Protein AF-A0A328RWF1-F1 (afdb_monomer_lite)

Radius of gyration: 19.93 Å; chains: 1; bounding box: 53×28×48 Å

Structure (mmCIF, N/CA/C/O backbone):
data_AF-A0A328RWF1-F1
#
_entry.id   AF-A0A328RWF1-F1
#
loop_
_atom_site.group_PDB
_atom_site.id
_atom_site.type_symbol
_atom_site.label_atom_id
_atom_site.label_alt_id
_atom_site.label_comp_id
_atom_site.label_asym_id
_atom_site.label_entity_id
_atom_site.label_seq_id
_atom_site.pdbx_PDB_ins_code
_atom_site.Cartn_x
_atom_site.Cartn_y
_atom_site.Cartn_z
_atom_site.occupancy
_atom_site.B_iso_or_equiv
_atom_site.auth_seq_id
_atom_site.auth_comp_id
_atom_site.auth_asym_id
_atom_site.auth_atom_id
_atom_site.pdbx_PDB_model_num
ATOM 1 N N . MET A 1 1 ? -26.793 0.517 19.020 1.00 40.00 1 MET A N 1
ATOM 2 C CA . MET A 1 1 ? -25.561 -0.304 18.997 1.00 40.00 1 MET A CA 1
ATOM 3 C C . MET A 1 1 ? -25.978 -1.760 18.883 1.00 40.00 1 MET A C 1
ATOM 5 O O . MET A 1 1 ? -26.665 -2.238 19.775 1.00 40.00 1 MET A O 1
ATOM 9 N N . SER A 1 2 ? -25.694 -2.443 17.771 1.00 38.16 2 SER A N 1
ATOM 10 C CA . SER A 1 2 ? -26.074 -3.855 17.634 1.00 38.16 2 SER A CA 1
ATOM 11 C C . SER A 1 2 ? -25.310 -4.690 18.665 1.00 38.16 2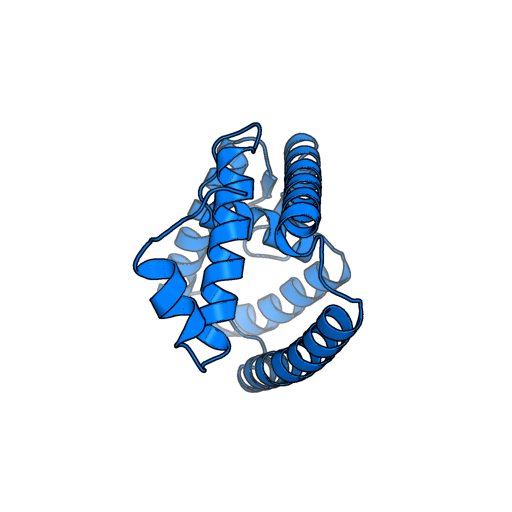 SER A C 1
ATOM 13 O O . SER A 1 2 ? -24.079 -4.719 18.635 1.00 38.16 2 SER A O 1
ATOM 15 N N . ASN A 1 3 ? -26.034 -5.365 19.559 1.00 41.91 3 ASN A N 1
ATOM 16 C CA . ASN A 1 3 ? -25.497 -6.368 20.479 1.00 41.91 3 ASN A CA 1
ATOM 17 C C . ASN A 1 3 ? -24.983 -7.568 19.668 1.00 41.91 3 ASN A C 1
ATOM 19 O O . ASN A 1 3 ? -25.677 -8.568 19.493 1.00 41.91 3 ASN A O 1
ATOM 23 N N . TYR A 1 4 ? -23.762 -7.464 19.143 1.00 46.41 4 TYR A N 1
ATOM 24 C CA . TYR A 1 4 ? -23.072 -8.576 18.496 1.00 46.41 4 TYR A CA 1
ATOM 25 C C . TYR A 1 4 ? -22.574 -9.530 19.586 1.00 46.41 4 TYR A C 1
ATOM 27 O O . TYR A 1 4 ? -21.423 -9.487 20.018 1.00 46.41 4 TYR A O 1
ATOM 35 N N . ASN A 1 5 ? -23.466 -10.408 20.048 1.00 49.28 5 ASN A N 1
ATOM 36 C CA . ASN A 1 5 ? -23.155 -11.517 20.950 1.00 49.28 5 ASN A CA 1
ATOM 37 C C . ASN A 1 5 ? -22.448 -12.640 20.162 1.00 49.28 5 ASN A C 1
ATOM 39 O O . ASN A 1 5 ? -22.898 -13.780 20.088 1.00 49.28 5 ASN A O 1
ATOM 43 N N . HIS A 1 6 ? -21.373 -12.278 19.462 1.00 62.62 6 HIS A N 1
ATOM 44 C CA . HIS A 1 6 ? -20.678 -13.135 18.515 1.00 62.62 6 HIS A CA 1
ATOM 45 C C . HIS A 1 6 ? -19.399 -13.655 19.161 1.00 62.62 6 HIS A C 1
ATOM 47 O O . HIS A 1 6 ? -18.616 -12.873 19.705 1.00 62.62 6 HIS A O 1
ATOM 53 N N . LYS A 1 7 ? -19.149 -14.968 19.067 1.00 72.25 7 LYS A N 1
ATOM 54 C CA . LYS A 1 7 ? -17.956 -15.643 19.623 1.00 72.25 7 LYS A CA 1
ATOM 55 C C . LYS A 1 7 ? -16.649 -14.907 19.294 1.00 72.25 7 LYS A C 1
ATOM 57 O O . LYS A 1 7 ? -15.725 -14.881 20.098 1.00 72.25 7 LYS A O 1
ATOM 62 N N . HIS A 1 8 ? -16.596 -14.248 18.137 1.00 76.81 8 HIS A N 1
ATOM 63 C CA . HIS A 1 8 ? -15.439 -13.469 17.692 1.00 76.81 8 HIS A CA 1
ATOM 64 C C . HIS A 1 8 ? -15.129 -12.261 18.593 1.00 76.81 8 HIS A C 1
ATOM 66 O O . HIS A 1 8 ? -13.959 -11.984 18.825 1.00 76.81 8 HIS A O 1
ATOM 72 N N . VAL A 1 9 ? -16.134 -11.588 19.166 1.00 82.19 9 VAL A N 1
ATOM 73 C CA . VAL A 1 9 ? -15.919 -10.452 20.083 1.00 82.19 9 VAL A CA 1
ATOM 74 C C . VAL A 1 9 ? -15.269 -10.925 21.380 1.00 82.19 9 VAL A C 1
ATOM 76 O O . VAL A 1 9 ? -14.334 -10.294 21.868 1.00 82.19 9 VAL A O 1
ATOM 79 N N . GLN A 1 10 ? -15.722 -12.059 21.923 1.00 79.75 10 GLN A N 1
ATOM 80 C CA . GLN A 1 10 ? -15.102 -12.644 23.115 1.00 79.75 10 GLN A CA 1
ATOM 81 C C . GLN A 1 10 ? -13.662 -13.084 22.844 1.00 79.75 10 GLN A C 1
ATOM 83 O O . GLN A 1 10 ? -12.789 -12.814 23.663 1.00 79.75 10 GLN A O 1
ATOM 88 N N . ILE A 1 11 ? -13.399 -13.670 21.670 1.00 80.75 11 ILE A N 1
ATOM 89 C CA . ILE A 1 11 ? -12.039 -14.021 21.247 1.00 80.75 11 ILE A CA 1
ATOM 90 C C . ILE A 1 11 ? -11.160 -12.773 21.159 1.00 80.75 11 ILE A C 1
ATOM 92 O O . ILE A 1 11 ? -10.036 -12.812 21.633 1.00 80.75 11 ILE A O 1
ATOM 96 N N . ILE A 1 12 ? -11.637 -11.664 20.586 1.00 85.50 12 ILE A N 1
ATOM 97 C CA . ILE A 1 12 ? -10.853 -10.419 20.511 1.00 85.50 12 ILE A CA 1
ATOM 98 C C . ILE A 1 12 ? -10.535 -9.904 21.919 1.00 85.50 12 ILE A C 1
ATOM 100 O O . ILE A 1 12 ? -9.380 -9.605 22.209 1.00 85.50 12 ILE A O 1
ATOM 104 N N . LYS A 1 13 ? -11.530 -9.878 22.814 1.00 84.75 13 LYS A N 1
ATOM 105 C CA . LYS A 1 13 ? -11.355 -9.433 24.205 1.00 84.75 13 LYS A CA 1
ATOM 106 C C . LYS A 1 13 ? -10.379 -10.300 25.005 1.00 84.75 13 LYS A C 1
ATOM 108 O O . LYS A 1 13 ? -9.748 -9.794 25.922 1.00 84.75 13 LYS A O 1
ATOM 113 N N . SER A 1 14 ? -10.245 -11.583 24.672 1.00 84.69 14 SER A N 1
ATOM 114 C CA . SER A 1 14 ? -9.323 -12.499 25.353 1.00 84.69 14 SER A CA 1
ATOM 115 C C . SER A 1 14 ? -7.910 -12.521 24.752 1.00 84.69 14 SER A C 1
ATOM 117 O O . SER A 1 14 ? -7.090 -13.349 25.154 1.00 84.69 14 SER A O 1
ATOM 119 N N . ARG A 1 15 ? -7.613 -11.706 23.728 1.00 83.94 15 ARG A N 1
ATOM 120 C CA . ARG A 1 15 ? -6.313 -11.718 23.035 1.00 83.94 15 ARG A CA 1
ATOM 121 C C . ARG A 1 15 ? -5.365 -10.689 23.637 1.00 83.94 15 ARG A C 1
ATOM 123 O O . ARG A 1 15 ? -5.617 -9.496 23.582 1.00 83.94 15 ARG A O 1
ATOM 130 N N . ASN A 1 16 ? -4.193 -11.164 24.056 1.00 83.75 16 ASN A N 1
ATOM 131 C CA . ASN A 1 16 ? -3.139 -10.329 24.648 1.00 83.75 16 ASN A CA 1
ATOM 132 C C . ASN A 1 16 ? -1.941 -10.114 23.702 1.00 83.75 16 ASN A C 1
ATOM 134 O O . ASN A 1 16 ? -0.834 -9.835 24.152 1.00 83.75 16 ASN A O 1
ATOM 138 N N . LYS A 1 17 ? -2.114 -10.324 22.388 1.00 88.44 17 LYS A N 1
ATOM 139 C CA . LYS A 1 17 ? -1.024 -10.215 21.402 1.00 88.44 17 LYS A CA 1
ATOM 140 C C . LYS A 1 17 ? -1.317 -9.124 20.375 1.00 88.44 17 LYS A C 1
ATOM 142 O O . LYS A 1 17 ? -2.234 -9.278 19.572 1.00 88.44 17 LYS A O 1
ATOM 147 N N . TYR A 1 18 ? -0.474 -8.089 20.345 1.00 89.19 18 TYR A N 1
ATOM 148 C CA . TYR A 1 18 ? -0.622 -6.932 19.453 1.00 89.19 18 TYR A CA 1
ATOM 149 C C . TYR A 1 18 ? -0.732 -7.302 17.968 1.00 89.19 18 TYR A C 1
ATOM 151 O O . TYR A 1 18 ? -1.638 -6.822 17.300 1.00 89.19 18 TYR A O 1
ATOM 159 N N . HIS A 1 19 ? 0.119 -8.201 17.456 1.00 89.19 19 HIS A N 1
ATOM 160 C CA . HIS A 1 19 ? 0.125 -8.549 16.023 1.00 89.19 19 HIS A CA 1
ATOM 161 C C . HIS A 1 19 ? -1.229 -9.066 15.510 1.00 89.19 19 HIS A C 1
ATOM 163 O O . HIS A 1 19 ? -1.584 -8.829 14.362 1.00 89.19 19 HIS A O 1
ATOM 169 N N . TYR A 1 20 ? -1.992 -9.766 16.354 1.00 89.19 20 TYR A N 1
ATOM 170 C CA . TYR A 1 20 ? -3.296 -10.304 15.974 1.00 89.19 20 TYR A CA 1
ATOM 171 C C . TYR A 1 20 ? -4.341 -9.190 15.867 1.00 89.19 20 TYR A C 1
ATOM 173 O O . TYR A 1 20 ? -5.130 -9.166 14.928 1.00 89.19 20 TYR A O 1
ATOM 181 N N . LEU A 1 21 ? -4.320 -8.250 16.815 1.00 91.12 21 LEU A N 1
ATOM 182 C CA . LEU A 1 21 ? -5.205 -7.087 16.803 1.00 91.12 21 LEU A CA 1
ATOM 183 C C . LEU A 1 21 ? -4.893 -6.174 15.611 1.00 91.12 21 LEU A C 1
ATOM 185 O O . LEU A 1 21 ? -5.812 -5.740 14.927 1.00 91.12 21 LEU A O 1
ATOM 189 N N . ILE A 1 22 ? -3.605 -5.966 15.317 1.00 92.38 22 ILE A N 1
ATOM 190 C CA . ILE A 1 22 ? -3.150 -5.224 14.133 1.00 92.38 22 ILE A CA 1
ATOM 191 C C . ILE A 1 22 ? -3.665 -5.891 12.853 1.00 92.38 22 ILE A C 1
ATOM 193 O O . ILE A 1 22 ? -4.265 -5.213 12.030 1.00 92.38 22 ILE A O 1
ATOM 197 N N . SER A 1 23 ? -3.518 -7.215 12.716 1.00 92.44 23 SER A N 1
ATOM 198 C CA . SER A 1 23 ? -4.013 -7.947 11.539 1.00 92.44 23 SER A CA 1
ATOM 199 C C . SER A 1 23 ? -5.517 -7.759 11.326 1.00 92.44 23 SER A C 1
ATOM 201 O O . SER A 1 23 ? -5.940 -7.525 10.203 1.00 92.44 23 SER A O 1
ATOM 203 N N . ILE A 1 24 ? -6.328 -7.809 12.390 1.00 92.94 24 ILE A N 1
ATOM 204 C CA . ILE A 1 24 ? -7.781 -7.584 12.283 1.00 92.94 24 ILE A CA 1
ATOM 205 C C . ILE A 1 24 ? -8.088 -6.176 11.764 1.00 92.94 24 ILE A C 1
ATOM 207 O O . ILE A 1 24 ? -8.987 -6.010 10.941 1.00 92.94 24 ILE A O 1
ATOM 211 N N . LEU A 1 25 ? -7.362 -5.167 12.251 1.00 93.88 25 LEU A N 1
ATOM 212 C CA . LEU A 1 25 ? -7.532 -3.785 11.806 1.00 93.88 25 LEU A CA 1
ATOM 213 C C . LEU A 1 25 ? -7.128 -3.626 10.333 1.00 93.88 25 LEU A C 1
ATOM 215 O O . LEU A 1 25 ? -7.891 -3.055 9.558 1.00 93.88 25 LEU A O 1
ATOM 219 N N . GLU A 1 26 ? -5.984 -4.183 9.929 1.00 94.19 26 GLU A N 1
ATOM 220 C CA . GLU A 1 26 ? -5.513 -4.157 8.536 1.00 94.19 26 GLU A CA 1
ATOM 221 C C . GLU A 1 26 ? -6.491 -4.857 7.577 1.00 94.19 26 GLU A C 1
ATOM 223 O O . GLU A 1 26 ? -6.799 -4.324 6.504 1.00 94.19 26 GLU A O 1
ATOM 228 N N . ASP A 1 27 ? -7.014 -6.022 7.971 1.00 94.69 27 ASP A N 1
ATOM 229 C CA . ASP A 1 27 ? -7.990 -6.784 7.187 1.00 94.69 27 ASP A CA 1
ATOM 230 C C . ASP A 1 27 ? -9.325 -6.035 7.083 1.00 94.69 27 ASP A C 1
ATOM 232 O O . ASP A 1 27 ? -9.923 -5.970 6.006 1.00 94.69 27 ASP A O 1
ATOM 236 N N . SER A 1 28 ? -9.780 -5.420 8.181 1.00 96.56 28 SER A N 1
ATOM 237 C CA . SER A 1 28 ? -11.005 -4.615 8.205 1.00 96.56 28 SER A CA 1
ATOM 238 C C . SER A 1 28 ? -10.898 -3.390 7.300 1.00 96.56 28 SER A C 1
ATOM 240 O O . SER A 1 28 ? -11.813 -3.154 6.511 1.00 96.56 28 SER A O 1
ATOM 242 N N . MET A 1 29 ? -9.786 -2.652 7.371 1.00 97.50 29 MET A N 1
ATOM 243 C CA . MET A 1 29 ? -9.529 -1.499 6.505 1.00 97.50 29 MET A CA 1
ATOM 244 C C . MET A 1 29 ? -9.518 -1.923 5.038 1.00 97.50 29 MET A C 1
ATOM 246 O O . MET A 1 29 ? -10.227 -1.351 4.219 1.00 97.50 29 MET A O 1
ATOM 250 N N . THR A 1 30 ? -8.772 -2.985 4.720 1.00 95.75 30 THR A N 1
ATOM 251 C CA . THR A 1 30 ? -8.676 -3.515 3.354 1.00 95.75 30 THR A CA 1
ATOM 252 C C . THR A 1 30 ? -10.044 -3.923 2.812 1.00 95.75 30 THR A C 1
ATOM 254 O O . THR A 1 30 ? -10.365 -3.598 1.672 1.00 95.75 30 THR A O 1
ATOM 257 N N . THR A 1 31 ? -10.851 -4.612 3.622 1.00 96.44 31 THR A N 1
ATOM 258 C CA . THR A 1 31 ? -12.202 -5.048 3.240 1.00 96.44 31 THR A CA 1
ATOM 259 C C . THR A 1 31 ? -13.100 -3.846 2.976 1.00 96.44 31 THR A C 1
ATOM 261 O O . THR A 1 31 ? -13.693 -3.757 1.908 1.00 96.44 31 THR A O 1
ATOM 264 N N . TYR A 1 32 ? -13.124 -2.870 3.892 1.00 98.00 32 TYR A N 1
ATOM 265 C CA . TYR A 1 32 ? -13.902 -1.645 3.712 1.00 98.00 32 TYR A CA 1
ATOM 266 C C . TYR A 1 32 ? -13.507 -0.904 2.431 1.00 98.00 32 TYR A C 1
ATOM 268 O O . TYR A 1 32 ? -14.377 -0.511 1.660 1.00 98.00 32 TYR A O 1
ATOM 276 N N . THR A 1 33 ? -12.207 -0.744 2.166 1.00 97.62 33 THR A N 1
ATOM 277 C CA . THR A 1 33 ? -11.740 -0.095 0.938 1.00 97.62 33 THR A CA 1
ATOM 278 C C . THR A 1 33 ? -12.179 -0.866 -0.304 1.00 97.62 33 THR A C 1
ATOM 280 O O . THR A 1 33 ? -12.703 -0.252 -1.222 1.00 97.62 33 THR A O 1
ATOM 283 N N . VAL A 1 34 ? -11.988 -2.189 -0.353 1.00 96.69 34 VAL A N 1
ATOM 284 C CA . VAL A 1 34 ? -12.343 -3.005 -1.530 1.00 96.69 34 VAL A CA 1
ATOM 285 C C . VAL A 1 34 ? -13.845 -2.983 -1.807 1.00 96.69 34 VAL A C 1
ATOM 287 O O . VAL A 1 34 ? -14.235 -2.864 -2.965 1.00 96.69 34 VAL A O 1
ATOM 290 N N . ASP A 1 35 ? -14.671 -3.069 -0.765 1.00 97.06 35 ASP A N 1
ATOM 291 C CA . ASP A 1 35 ? -16.129 -3.139 -0.898 1.00 97.06 35 ASP A CA 1
ATOM 292 C C . ASP A 1 35 ? -16.754 -1.813 -1.358 1.00 97.06 35 ASP A C 1
ATOM 294 O O . ASP A 1 35 ? -17.854 -1.814 -1.908 1.00 97.06 35 ASP A O 1
ATOM 298 N N . ASN A 1 36 ? -16.065 -0.687 -1.139 1.00 97.88 36 ASN A N 1
ATOM 299 C CA . ASN A 1 36 ? -16.577 0.655 -1.431 1.00 97.88 36 ASN A CA 1
ATOM 300 C C . ASN A 1 36 ? -15.835 1.371 -2.570 1.00 97.88 36 ASN A C 1
ATOM 302 O O . ASN A 1 36 ? -16.185 2.504 -2.894 1.00 97.88 36 ASN A O 1
ATOM 306 N N . LEU A 1 37 ? -14.818 0.745 -3.168 1.00 97.31 37 LEU A N 1
ATOM 307 C CA . LEU A 1 37 ? -14.076 1.331 -4.282 1.00 97.31 37 LEU A CA 1
ATOM 308 C C . LEU A 1 37 ? -14.918 1.314 -5.565 1.00 97.31 37 LEU A C 1
ATOM 310 O O . LEU A 1 37 ? -15.561 0.315 -5.887 1.00 97.31 37 LEU A O 1
ATOM 314 N N . SER A 1 38 ? -14.845 2.390 -6.348 1.00 96.88 38 SER A N 1
ATOM 315 C CA . SER A 1 38 ? -15.554 2.536 -7.628 1.00 96.88 38 SER A CA 1
ATOM 316 C C . SER A 1 38 ? -15.199 1.474 -8.676 1.00 96.88 38 SER A C 1
ATOM 318 O O . SER A 1 38 ? -15.962 1.243 -9.617 1.00 96.88 38 SER A O 1
ATOM 320 N N . ILE A 1 39 ? -14.056 0.804 -8.512 1.00 95.94 39 ILE A N 1
ATOM 321 C CA . ILE A 1 39 ? -13.596 -0.287 -9.368 1.00 95.94 39 ILE A CA 1
ATOM 322 C C . ILE A 1 39 ? -13.228 -1.519 -8.546 1.00 95.94 39 ILE A C 1
ATOM 324 O O . ILE A 1 39 ? -12.747 -1.432 -7.418 1.00 95.94 39 ILE A O 1
ATOM 328 N N . HIS A 1 40 ? -13.356 -2.694 -9.158 1.00 95.06 40 HIS A N 1
ATOM 329 C CA . HIS A 1 40 ? -12.899 -3.922 -8.525 1.00 95.06 40 HIS A CA 1
ATOM 330 C C . HIS A 1 40 ? -11.369 -4.039 -8.587 1.00 95.06 40 HIS A C 1
ATOM 332 O O . HIS A 1 40 ? -10.792 -4.258 -9.656 1.00 95.06 40 HIS A O 1
ATOM 338 N N . LEU A 1 41 ? -10.712 -3.959 -7.427 1.00 95.81 41 LEU A N 1
ATOM 339 C CA . LEU A 1 41 ? -9.294 -4.275 -7.260 1.00 95.81 41 LEU A CA 1
ATOM 340 C C . LEU A 1 41 ? -9.096 -5.313 -6.160 1.00 95.81 41 LEU A C 1
ATOM 342 O O . LEU A 1 41 ? -9.552 -5.153 -5.033 1.00 95.81 41 LEU A O 1
ATOM 346 N N . HIS A 1 42 ? -8.310 -6.345 -6.455 1.00 95.25 42 HIS A N 1
ATOM 347 C CA . HIS A 1 42 ? -7.845 -7.273 -5.432 1.00 95.25 42 HIS A CA 1
ATOM 348 C C . HIS A 1 42 ? -6.912 -6.543 -4.435 1.00 95.25 42 HIS A C 1
ATOM 350 O O . HIS A 1 42 ? -6.114 -5.700 -4.862 1.00 95.25 42 HIS A O 1
ATOM 356 N N . PRO A 1 43 ? -6.875 -6.904 -3.135 1.00 94.88 43 PRO A N 1
ATOM 357 C CA . PRO A 1 43 ? -5.983 -6.279 -2.146 1.00 94.88 43 PRO A CA 1
ATOM 358 C C . PRO A 1 43 ? -4.511 -6.182 -2.579 1.00 94.88 43 PRO A C 1
ATOM 360 O O . PRO A 1 43 ? -3.813 -5.191 -2.351 1.00 94.88 43 PRO A O 1
ATOM 363 N N . SER A 1 44 ? -4.020 -7.209 -3.276 1.00 94.62 44 SER A N 1
ATOM 364 C CA . SER A 1 44 ? -2.654 -7.226 -3.811 1.00 94.62 44 SER A CA 1
ATOM 365 C C . SER A 1 44 ? -2.414 -6.219 -4.947 1.00 94.62 44 SER A C 1
ATOM 367 O O . SER A 1 44 ? -1.267 -5.804 -5.129 1.00 94.62 44 SER A O 1
ATOM 369 N N . GLN A 1 45 ? -3.457 -5.825 -5.688 1.00 96.00 45 GLN A N 1
ATOM 370 C CA . GLN A 1 45 ? -3.424 -4.771 -6.707 1.00 96.00 45 GLN A CA 1
ATOM 371 C C . GLN A 1 45 ? -3.450 -3.387 -6.057 1.00 96.00 45 GLN A C 1
ATOM 373 O O . GLN A 1 45 ? -2.614 -2.565 -6.417 1.00 96.00 45 GLN A O 1
ATOM 378 N N . ILE A 1 46 ? -4.286 -3.165 -5.035 1.00 96.50 46 ILE A N 1
ATOM 379 C CA . ILE A 1 46 ? -4.277 -1.928 -4.227 1.00 96.50 46 ILE A CA 1
ATOM 380 C C . ILE A 1 46 ? -2.878 -1.689 -3.645 1.00 96.50 46 ILE A C 1
ATOM 382 O O . ILE A 1 46 ? -2.274 -0.631 -3.833 1.00 96.50 46 ILE A O 1
ATOM 386 N N . LYS A 1 47 ? -2.296 -2.717 -3.011 1.00 95.44 47 LYS A N 1
ATOM 387 C CA . LYS A 1 47 ? -0.931 -2.657 -2.466 1.00 95.44 47 LYS A CA 1
ATOM 388 C C . LYS A 1 47 ? 0.118 -2.352 -3.539 1.00 95.44 47 LYS A C 1
ATOM 390 O O . LYS A 1 47 ? 1.095 -1.655 -3.261 1.00 95.44 47 LYS A O 1
ATOM 395 N N . LEU A 1 48 ? -0.056 -2.883 -4.751 1.00 95.38 48 LEU A N 1
ATOM 396 C CA . LEU A 1 48 ? 0.848 -2.631 -5.872 1.00 95.38 48 LEU A CA 1
ATOM 397 C C . LEU A 1 48 ? 0.702 -1.201 -6.412 1.00 95.38 48 LEU A C 1
ATOM 399 O O . LEU A 1 48 ? 1.716 -0.551 -6.642 1.00 95.38 48 LEU A O 1
ATOM 403 N N . LEU A 1 49 ? -0.519 -0.682 -6.529 1.00 96.38 49 LEU A N 1
ATOM 404 C CA . LEU A 1 49 ? -0.795 0.681 -6.987 1.00 96.38 49 LEU A CA 1
ATOM 405 C C . LEU A 1 49 ? -0.244 1.732 -6.008 1.00 96.38 49 LEU A C 1
ATOM 407 O O . LEU A 1 49 ? 0.480 2.644 -6.406 1.00 96.38 49 LEU A O 1
ATOM 411 N N . LYS A 1 50 ? -0.449 1.547 -4.697 1.00 96.06 50 LYS A N 1
ATOM 412 C CA . LYS A 1 50 ? 0.181 2.397 -3.664 1.00 96.06 50 LYS A CA 1
ATOM 413 C C . LYS A 1 50 ? 1.706 2.360 -3.731 1.00 96.06 50 LYS A C 1
ATOM 415 O O . LYS A 1 50 ? 2.386 3.355 -3.470 1.00 96.06 50 LYS A O 1
ATOM 420 N N . ARG A 1 51 ? 2.264 1.199 -4.079 1.00 92.88 51 ARG A N 1
ATOM 421 C CA . ARG A 1 51 ? 3.702 1.024 -4.274 1.00 92.88 51 ARG A CA 1
ATOM 422 C C . ARG A 1 51 ? 4.196 1.781 -5.514 1.00 92.88 51 ARG A C 1
ATOM 424 O O . ARG A 1 51 ? 5.255 2.395 -5.420 1.00 92.88 51 ARG A O 1
ATOM 431 N N . VAL A 1 52 ? 3.436 1.798 -6.610 1.00 93.62 52 VAL A N 1
ATOM 432 C CA . VAL A 1 52 ? 3.720 2.644 -7.783 1.00 93.62 52 VAL A CA 1
ATOM 433 C C . VAL A 1 52 ? 3.788 4.116 -7.372 1.00 93.62 52 VAL A C 1
ATOM 435 O O . VAL A 1 52 ? 4.825 4.737 -7.586 1.00 93.62 52 VAL A O 1
ATOM 438 N N . ARG A 1 53 ? 2.777 4.637 -6.657 1.00 94.56 53 ARG A N 1
ATOM 439 C CA . ARG A 1 53 ? 2.779 6.017 -6.119 1.00 94.56 53 ARG A CA 1
ATOM 440 C C . ARG A 1 53 ? 4.009 6.340 -5.273 1.00 94.56 53 ARG A C 1
ATOM 442 O O . ARG A 1 53 ? 4.524 7.453 -5.293 1.00 94.56 53 ARG A O 1
ATOM 449 N N . LYS A 1 54 ? 4.477 5.381 -4.473 1.00 91.19 54 LYS A N 1
ATOM 450 C CA . LYS A 1 54 ? 5.698 5.565 -3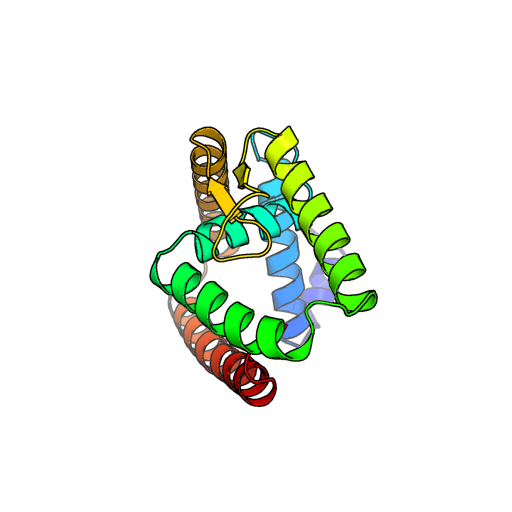.687 1.00 91.19 54 LYS A CA 1
ATOM 451 C C . LYS A 1 54 ? 6.924 5.669 -4.593 1.00 91.19 54 LYS A C 1
ATOM 453 O O . LYS A 1 54 ? 7.739 6.562 -4.392 1.00 91.19 54 LYS A O 1
ATOM 458 N N . TYR A 1 55 ? 7.080 4.751 -5.541 1.00 88.31 55 TYR A N 1
ATOM 459 C CA . TYR A 1 55 ? 8.286 4.669 -6.366 1.00 88.31 55 TYR A CA 1
ATOM 460 C C . TYR A 1 55 ? 8.342 5.687 -7.507 1.00 88.31 55 TYR A C 1
ATOM 462 O O . TYR A 1 55 ? 9.442 5.955 -7.972 1.00 88.31 55 TYR A O 1
ATOM 470 N N . SER A 1 56 ? 7.222 6.314 -7.879 1.00 85.56 56 SER A N 1
ATOM 471 C CA . SER A 1 56 ? 7.203 7.431 -8.833 1.00 85.56 56 SER A CA 1
ATOM 472 C C . SER A 1 56 ? 7.863 8.709 -8.293 1.00 85.56 56 SER A C 1
ATOM 474 O O . SER A 1 56 ? 8.186 9.618 -9.053 1.00 85.56 56 SER A O 1
ATOM 476 N N . LYS A 1 57 ? 8.106 8.807 -6.977 1.00 88.75 57 LYS A N 1
ATOM 477 C CA . LYS A 1 57 ? 8.839 9.939 -6.393 1.00 88.75 57 LYS A CA 1
ATOM 478 C C . LYS A 1 57 ? 10.305 9.907 -6.830 1.00 88.75 57 LYS A C 1
ATOM 480 O O . LYS A 1 57 ? 10.981 8.898 -6.632 1.00 88.75 57 LYS A O 1
ATOM 485 N N . LYS A 1 58 ? 10.840 11.055 -7.266 1.00 89.00 58 LYS A N 1
ATOM 486 C CA . LYS A 1 58 ? 12.227 11.218 -7.757 1.00 89.00 58 LYS A CA 1
ATOM 487 C C . LYS A 1 58 ? 13.297 10.570 -6.867 1.00 89.00 58 LYS A C 1
ATOM 489 O O . LYS A 1 58 ? 14.152 9.843 -7.353 1.00 89.00 58 LYS A O 1
ATOM 494 N N . HIS A 1 59 ? 13.237 10.780 -5.551 1.00 88.50 59 HIS A N 1
ATOM 495 C CA . HIS A 1 59 ? 14.195 10.163 -4.624 1.00 88.50 59 HIS A CA 1
ATOM 496 C C . HIS A 1 59 ? 14.164 8.623 -4.678 1.00 88.50 59 HIS A C 1
ATOM 498 O O . HIS A 1 59 ? 15.203 7.970 -4.646 1.00 88.50 59 HIS A O 1
ATOM 504 N N . HIS A 1 60 ? 12.974 8.030 -4.780 1.00 88.38 60 HIS A N 1
ATOM 505 C CA . HIS A 1 60 ? 12.815 6.582 -4.858 1.00 88.38 60 HIS A CA 1
ATOM 506 C C . HIS A 1 60 ? 13.179 6.018 -6.234 1.00 88.38 60 HIS A C 1
ATOM 508 O O . HIS A 1 60 ? 13.705 4.907 -6.284 1.00 88.38 60 HIS A O 1
ATOM 514 N N . HIS A 1 61 ? 12.950 6.780 -7.307 1.00 86.88 61 HIS A N 1
ATOM 515 C CA . HIS A 1 61 ? 13.453 6.476 -8.647 1.00 86.88 61 HIS A CA 1
ATOM 516 C C . HIS A 1 61 ? 14.974 6.322 -8.651 1.00 86.88 61 HIS A C 1
ATOM 518 O O . HIS A 1 61 ? 15.479 5.235 -8.915 1.00 86.88 61 HIS A O 1
ATOM 524 N N . ASN A 1 62 ? 15.690 7.362 -8.217 1.00 86.94 62 ASN A N 1
ATOM 525 C CA . ASN A 1 62 ? 17.154 7.373 -8.196 1.00 86.94 62 ASN A CA 1
ATOM 526 C C . ASN A 1 62 ? 17.729 6.197 -7.390 1.00 86.94 62 ASN A C 1
ATOM 528 O O . ASN A 1 62 ? 18.688 5.556 -7.808 1.00 86.94 62 ASN A O 1
ATOM 532 N N . LEU A 1 63 ? 17.098 5.858 -6.258 1.00 85.38 63 LEU A N 1
ATOM 533 C CA . LEU A 1 63 ? 17.484 4.695 -5.457 1.00 85.38 63 LEU A CA 1
ATOM 534 C C . LEU A 1 63 ? 17.264 3.354 -6.171 1.00 85.38 63 LEU A C 1
ATOM 536 O O . LEU A 1 63 ? 17.957 2.391 -5.847 1.00 85.38 63 LEU A O 1
ATOM 540 N N . ARG A 1 64 ? 16.276 3.236 -7.070 1.00 86.12 64 ARG A N 1
ATOM 541 C CA . ARG A 1 64 ? 16.101 2.027 -7.892 1.00 86.12 64 ARG A CA 1
ATOM 542 C C . ARG A 1 64 ? 17.204 1.936 -8.937 1.00 86.12 64 ARG A C 1
ATOM 544 O O . ARG A 1 64 ? 17.813 0.878 -9.023 1.00 86.12 64 ARG A O 1
ATOM 551 N N . VAL A 1 65 ? 17.484 3.027 -9.652 1.00 86.19 65 VAL A N 1
ATOM 552 C CA . VAL A 1 65 ? 18.538 3.094 -10.681 1.00 86.19 65 VAL A CA 1
ATOM 553 C C . VAL A 1 65 ? 19.898 2.730 -10.088 1.00 86.19 65 VAL A C 1
ATOM 555 O O . VAL A 1 65 ? 20.557 1.813 -10.566 1.00 86.19 65 VAL A O 1
ATOM 558 N N . GLU A 1 66 ? 20.274 3.359 -8.972 1.00 84.62 66 GLU A N 1
ATOM 559 C CA . GLU A 1 66 ? 21.543 3.095 -8.282 1.00 84.62 66 GLU A CA 1
ATOM 560 C C . GLU A 1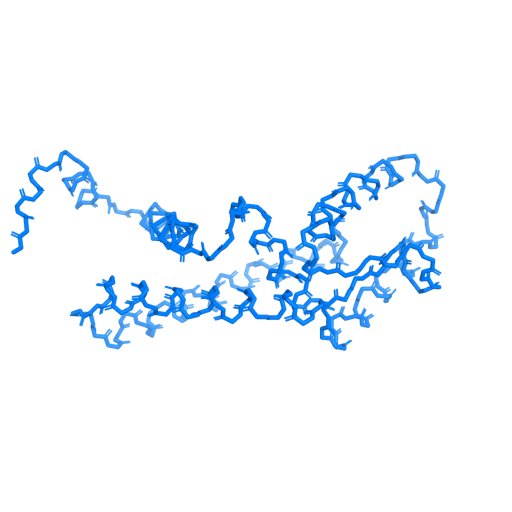 66 ? 21.677 1.634 -7.821 1.00 84.62 66 GLU A C 1
ATOM 562 O O . GLU A 1 66 ? 22.759 1.051 -7.838 1.00 84.62 66 GLU A O 1
ATOM 567 N N . LYS A 1 67 ? 20.580 1.021 -7.367 1.00 79.50 67 LYS A N 1
ATOM 568 C CA . LYS A 1 67 ? 20.602 -0.385 -6.945 1.00 79.50 67 LYS A CA 1
ATOM 569 C C . LYS A 1 67 ? 20.643 -1.326 -8.127 1.00 79.50 67 LYS A C 1
ATOM 571 O O . LYS A 1 67 ? 21.322 -2.343 -8.052 1.00 79.50 67 LYS A O 1
ATOM 576 N N . TYR A 1 68 ? 19.903 -1.009 -9.182 1.00 79.44 68 TYR A N 1
ATOM 577 C CA . TYR A 1 68 ? 19.874 -1.836 -10.368 1.00 79.44 68 TYR A CA 1
ATOM 578 C C . TYR A 1 68 ? 21.235 -1.847 -11.058 1.00 79.44 68 TYR A C 1
ATOM 580 O O . TYR A 1 68 ? 21.717 -2.931 -11.353 1.00 79.44 68 TYR A O 1
ATOM 588 N N . SER A 1 69 ? 21.911 -0.701 -11.188 1.00 79.12 69 SER A N 1
ATOM 589 C CA . SER A 1 69 ? 23.257 -0.633 -11.774 1.00 79.12 69 SER A CA 1
ATOM 590 C C . SER A 1 69 ? 24.294 -1.462 -11.004 1.00 79.12 69 SER A C 1
ATOM 592 O O . SER A 1 69 ? 25.160 -2.093 -11.606 1.00 79.12 69 SER A O 1
ATOM 594 N N . LYS A 1 70 ? 24.171 -1.539 -9.671 1.00 76.19 70 LYS A N 1
ATOM 595 C CA . LYS A 1 70 ? 25.001 -2.414 -8.821 1.00 76.19 70 LYS A CA 1
ATOM 596 C C . LYS A 1 70 ? 24.718 -3.905 -9.027 1.00 76.19 70 LYS A C 1
ATOM 598 O O . LYS A 1 70 ? 25.608 -4.711 -8.806 1.00 76.19 70 LYS A O 1
ATOM 603 N N . ILE A 1 71 ? 23.492 -4.271 -9.405 1.00 71.94 71 ILE A N 1
ATOM 604 C CA . ILE A 1 71 ? 23.069 -5.662 -9.639 1.00 71.94 71 ILE A CA 1
ATOM 605 C C . ILE A 1 71 ? 23.371 -6.093 -11.081 1.00 71.94 71 ILE A C 1
ATOM 607 O O . ILE A 1 71 ? 23.816 -7.214 -11.309 1.00 71.94 71 ILE A O 1
ATOM 611 N N . SER A 1 72 ? 23.136 -5.218 -12.064 1.00 65.69 72 SER A N 1
ATOM 612 C CA . SER A 1 72 ? 23.329 -5.508 -13.488 1.00 65.69 72 SER A CA 1
ATOM 613 C C . SER A 1 72 ? 24.794 -5.726 -13.852 1.00 65.69 72 SER A C 1
ATOM 615 O O . SER A 1 72 ? 25.063 -6.450 -14.803 1.00 65.69 72 SER A O 1
ATOM 617 N N . ALA A 1 73 ? 25.724 -5.148 -13.085 1.00 60.81 73 ALA A N 1
ATOM 618 C CA . ALA A 1 73 ? 27.154 -5.416 -13.214 1.00 60.81 73 ALA A CA 1
ATOM 619 C C . ALA A 1 73 ? 27.523 -6.888 -12.929 1.00 60.81 73 ALA A C 1
ATOM 621 O O . ALA A 1 73 ? 28.503 -7.373 -13.484 1.00 60.81 73 ALA A O 1
ATOM 622 N N . ASP A 1 74 ? 26.719 -7.598 -12.124 1.00 60.22 74 ASP A N 1
ATOM 623 C CA . ASP A 1 74 ? 27.033 -8.945 -11.629 1.00 60.22 74 ASP A CA 1
ATOM 624 C C . ASP A 1 74 ? 26.103 -10.056 -12.186 1.00 60.22 74 ASP A C 1
ATOM 626 O O . ASP A 1 74 ? 26.450 -11.232 -12.092 1.00 60.22 74 ASP A O 1
ATOM 630 N N . ILE A 1 75 ? 24.901 -9.736 -12.708 1.00 63.06 75 ILE A N 1
ATOM 631 C CA . ILE A 1 75 ? 23.787 -10.719 -12.827 1.00 63.06 75 ILE A CA 1
ATOM 632 C C . ILE A 1 75 ? 23.001 -10.646 -14.165 1.00 63.06 75 ILE A C 1
ATOM 634 O O . ILE A 1 75 ? 21.999 -11.340 -14.326 1.00 63.06 75 ILE A O 1
ATOM 638 N N . SER A 1 76 ? 23.401 -9.838 -15.157 1.00 57.12 76 SER A N 1
ATOM 639 C CA . SER A 1 76 ? 22.571 -9.576 -16.359 1.00 57.12 76 SER A CA 1
ATOM 640 C C . SER A 1 76 ? 22.125 -10.823 -17.158 1.00 57.12 76 SER A C 1
ATOM 642 O O . SER A 1 76 ? 21.046 -10.787 -17.751 1.00 57.12 76 SER A O 1
ATOM 644 N N . ASP A 1 77 ? 22.859 -11.941 -17.082 1.00 60.44 77 ASP A N 1
ATOM 645 C CA . ASP A 1 77 ? 22.536 -13.219 -17.745 1.00 60.44 77 ASP A CA 1
ATOM 646 C C . ASP A 1 77 ? 21.949 -14.314 -16.824 1.00 60.44 77 ASP A C 1
ATOM 648 O O . ASP A 1 77 ? 21.775 -15.467 -17.236 1.00 60.44 77 ASP A O 1
ATOM 652 N N . ASP A 1 78 ? 21.576 -14.000 -15.577 1.00 71.31 78 ASP A N 1
ATOM 653 C CA . ASP A 1 78 ? 20.966 -15.000 -14.692 1.00 71.31 78 ASP A CA 1
ATOM 654 C C . ASP A 1 78 ? 19.515 -15.315 -15.104 1.00 71.31 78 ASP A C 1
ATOM 656 O O . ASP A 1 78 ? 18.584 -14.503 -15.021 1.00 71.31 78 ASP A O 1
ATOM 660 N N . LYS A 1 79 ? 19.294 -16.566 -15.511 1.00 71.75 79 LYS A N 1
ATOM 661 C CA . LYS A 1 79 ? 17.980 -17.119 -15.861 1.00 71.75 79 LYS A CA 1
ATOM 662 C C . LYS A 1 79 ? 16.941 -16.932 -14.748 1.00 71.75 79 LYS A C 1
ATOM 664 O O . LYS A 1 79 ? 15.769 -16.691 -15.049 1.00 71.75 79 LYS A O 1
ATOM 669 N N . HIS A 1 80 ? 17.336 -17.017 -13.477 1.00 70.81 80 HIS A N 1
ATOM 670 C CA . HIS A 1 80 ? 16.433 -16.799 -12.346 1.00 70.81 80 HIS A CA 1
ATOM 671 C C . HIS A 1 80 ? 16.003 -15.338 -12.261 1.00 70.81 80 HIS A C 1
ATOM 673 O O . HIS A 1 80 ? 14.808 -15.064 -12.122 1.00 70.81 80 HIS A O 1
ATOM 679 N N . PHE A 1 81 ? 16.942 -14.404 -12.425 1.00 74.69 81 PHE A N 1
ATOM 680 C CA . PHE A 1 81 ? 16.650 -12.973 -12.440 1.00 74.69 81 PHE A CA 1
ATOM 681 C C . PHE A 1 81 ? 15.613 -12.627 -13.518 1.00 74.69 81 PHE A C 1
ATOM 683 O O . PHE A 1 81 ? 14.603 -11.977 -13.233 1.00 74.69 81 PHE A O 1
ATOM 690 N N . ASN A 1 82 ? 15.781 -13.167 -14.726 1.00 76.12 82 ASN A N 1
ATOM 691 C CA . ASN A 1 82 ? 14.852 -12.956 -15.838 1.00 76.12 82 ASN A CA 1
ATOM 692 C C . ASN A 1 82 ? 13.450 -13.545 -15.586 1.00 76.12 82 ASN A C 1
ATOM 694 O O . ASN A 1 82 ? 12.438 -12.911 -15.906 1.00 76.12 82 ASN A O 1
ATOM 698 N N . ILE A 1 83 ? 13.357 -14.715 -14.942 1.00 77.19 83 ILE A N 1
ATOM 699 C CA . ILE A 1 83 ? 12.069 -15.295 -14.519 1.00 77.19 83 ILE A CA 1
ATOM 700 C C . ILE A 1 83 ? 11.376 -14.388 -13.494 1.00 77.19 83 ILE A C 1
ATOM 702 O O . ILE A 1 83 ? 10.172 -14.132 -13.604 1.00 77.19 83 ILE A O 1
ATOM 706 N N . HIS A 1 84 ? 12.117 -13.888 -12.502 1.00 73.44 84 HIS A N 1
ATOM 707 C CA . HIS A 1 84 ? 11.571 -12.983 -11.495 1.00 73.44 84 HIS A CA 1
ATOM 708 C C . HIS A 1 84 ? 11.115 -11.661 -12.122 1.00 73.44 84 HIS A C 1
ATOM 710 O O . HIS A 1 84 ? 9.973 -11.259 -11.881 1.00 73.44 84 HIS A O 1
ATOM 716 N N . LYS A 1 85 ? 11.929 -11.041 -12.990 1.00 80.81 85 LYS A N 1
ATOM 717 C CA . LYS A 1 85 ? 11.570 -9.832 -13.752 1.00 80.81 85 LYS A CA 1
ATOM 718 C C . LYS A 1 85 ? 10.241 -10.017 -14.484 1.00 80.81 85 LYS A C 1
ATOM 720 O O . LYS A 1 85 ? 9.334 -9.205 -14.305 1.00 80.81 85 LYS A O 1
ATOM 725 N N . LYS A 1 86 ? 10.086 -11.115 -15.235 1.00 85.06 86 LYS A N 1
ATOM 726 C CA . LYS A 1 86 ? 8.847 -11.422 -15.969 1.00 85.06 86 LYS A CA 1
ATOM 727 C C . LYS A 1 86 ? 7.633 -11.516 -15.039 1.00 85.06 86 LYS A C 1
ATOM 729 O O . LYS A 1 86 ? 6.623 -10.865 -15.292 1.00 85.06 86 LYS A O 1
ATOM 734 N N . LYS A 1 87 ? 7.741 -12.261 -13.933 1.00 84.12 87 LYS A N 1
ATOM 735 C CA . LYS A 1 87 ? 6.648 -12.402 -12.951 1.00 84.12 87 LYS A CA 1
ATOM 736 C C . LYS A 1 87 ? 6.268 -11.073 -12.297 1.00 84.12 87 LYS A C 1
ATOM 738 O O . LYS A 1 87 ? 5.091 -10.831 -12.036 1.00 84.12 87 LYS A O 1
ATOM 743 N N . TYR A 1 88 ? 7.244 -10.213 -12.008 1.00 84.69 88 TYR A N 1
ATOM 744 C CA . TYR A 1 88 ? 6.970 -8.873 -11.489 1.00 84.69 88 TYR A CA 1
ATOM 745 C C . TYR A 1 88 ? 6.243 -8.023 -12.529 1.00 84.69 88 TYR A C 1
ATOM 747 O O . TYR A 1 88 ? 5.192 -7.465 -12.214 1.00 84.69 88 TYR A O 1
ATOM 755 N N . LEU A 1 89 ? 6.742 -7.994 -13.766 1.00 88.81 89 LEU A N 1
ATOM 756 C CA . LEU A 1 89 ? 6.152 -7.242 -14.871 1.00 88.81 89 LEU A CA 1
ATOM 757 C C . LEU A 1 89 ? 4.698 -7.655 -15.143 1.00 88.81 89 LEU A C 1
ATOM 759 O O . LEU A 1 89 ? 3.835 -6.796 -15.295 1.00 88.81 89 LEU A O 1
ATOM 763 N N . GLU A 1 90 ? 4.390 -8.954 -15.115 1.00 91.50 90 GLU A N 1
ATOM 764 C CA . GLU A 1 90 ? 3.020 -9.465 -15.276 1.00 91.50 90 GLU A CA 1
ATOM 765 C C . GLU A 1 90 ? 2.036 -8.870 -14.259 1.00 91.50 90 GLU A C 1
ATOM 767 O O . GLU A 1 90 ? 0.864 -8.671 -14.577 1.00 91.50 90 GLU A O 1
ATOM 772 N N . ARG A 1 91 ? 2.489 -8.553 -13.039 1.00 92.19 91 ARG A N 1
ATOM 773 C CA . ARG A 1 91 ? 1.638 -7.913 -12.025 1.00 92.19 91 ARG A CA 1
ATOM 774 C C . ARG A 1 91 ? 1.351 -6.452 -12.362 1.00 92.19 91 ARG A C 1
ATOM 776 O O . ARG A 1 91 ? 0.218 -6.022 -12.170 1.00 92.19 91 ARG A O 1
ATOM 783 N N . TYR A 1 92 ? 2.341 -5.717 -12.866 1.00 93.25 92 TYR A N 1
ATOM 784 C CA . TYR A 1 92 ? 2.170 -4.325 -13.293 1.00 93.25 92 TYR A CA 1
ATOM 785 C C . TYR A 1 92 ? 1.298 -4.231 -14.550 1.00 93.25 92 TYR A C 1
ATOM 787 O O . TYR A 1 92 ? 0.353 -3.450 -14.567 1.00 93.25 92 TYR A O 1
ATOM 795 N N . LYS A 1 93 ? 1.476 -5.139 -15.519 1.00 93.69 93 LYS A N 1
ATOM 796 C CA . LYS A 1 93 ? 0.609 -5.230 -16.707 1.00 93.69 93 LYS A CA 1
ATOM 797 C C . LYS A 1 93 ? -0.872 -5.453 -16.376 1.00 93.69 93 LYS A C 1
ATOM 799 O O . LYS A 1 93 ? -1.743 -5.094 -17.160 1.00 93.69 93 LYS A O 1
ATOM 804 N N . LYS A 1 94 ? -1.204 -6.038 -15.217 1.00 95.25 94 LYS A N 1
ATOM 805 C CA . LYS A 1 94 ? -2.605 -6.129 -14.760 1.00 95.25 94 LYS A CA 1
ATOM 806 C C . LYS A 1 94 ? -3.180 -4.773 -14.345 1.00 95.25 94 LYS A C 1
ATOM 808 O O . LYS A 1 94 ? -4.368 -4.570 -14.540 1.00 95.25 94 LYS A O 1
ATOM 813 N N . LEU A 1 95 ? -2.375 -3.883 -13.763 1.00 96.38 95 LEU A N 1
ATOM 814 C CA . LEU A 1 95 ? -2.797 -2.513 -13.444 1.00 96.38 95 LEU A CA 1
ATOM 815 C C . LEU A 1 95 ? -2.875 -1.649 -14.708 1.00 96.38 95 LEU A C 1
ATOM 817 O O . LEU A 1 95 ? -3.796 -0.852 -14.844 1.00 96.38 95 LEU A O 1
ATOM 821 N N . GLU A 1 96 ? -1.953 -1.861 -15.646 1.00 96.44 96 GLU A N 1
ATOM 822 C CA . GLU A 1 96 ? -1.951 -1.201 -16.955 1.00 96.44 96 GLU A CA 1
ATOM 823 C C . GLU A 1 96 ? -3.199 -1.535 -17.774 1.00 96.44 96 GLU A C 1
ATOM 825 O O . GLU A 1 96 ? -3.864 -0.644 -18.286 1.00 96.44 96 GLU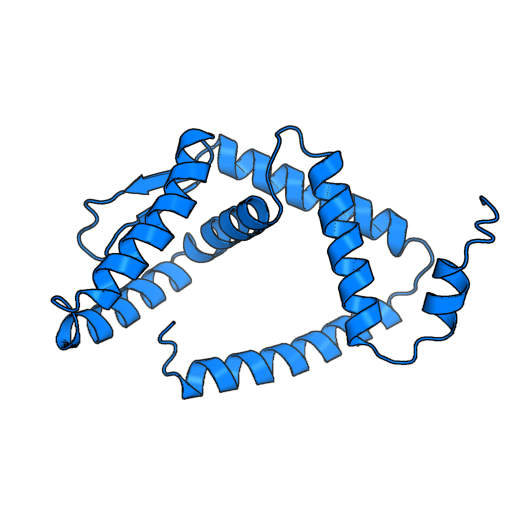 A O 1
ATOM 830 N N . LYS A 1 97 ? -3.612 -2.808 -17.804 1.00 96.31 97 LYS A N 1
ATOM 831 C CA . LYS A 1 97 ? -4.879 -3.222 -18.436 1.00 96.31 97 LYS A CA 1
ATOM 832 C C . LYS A 1 97 ? -6.121 -2.559 -17.838 1.00 96.31 97 LYS A C 1
ATOM 834 O O . LYS A 1 97 ? -7.141 -2.485 -18.511 1.00 96.31 97 LYS A O 1
ATOM 839 N N . LEU A 1 98 ? -6.048 -2.120 -16.582 1.00 95.81 98 LEU A N 1
ATOM 840 C CA . LEU A 1 98 ? -7.110 -1.370 -15.907 1.00 95.81 98 LEU A CA 1
ATOM 841 C C . LEU A 1 98 ? -6.980 0.148 -16.137 1.00 95.81 98 LEU A C 1
ATOM 843 O O . LEU A 1 98 ? -7.745 0.923 -15.571 1.00 95.81 98 LEU A O 1
ATOM 847 N N . GLY A 1 99 ? -5.998 0.580 -16.934 1.00 97.06 99 GLY A N 1
ATOM 848 C CA . GLY A 1 99 ? -5.718 1.980 -17.232 1.00 97.06 99 GLY A CA 1
ATOM 849 C C . GLY A 1 99 ? -5.222 2.774 -16.026 1.00 97.06 99 GLY A C 1
ATOM 850 O O . GLY A 1 99 ? -5.417 3.984 -15.991 1.00 97.06 99 GLY A O 1
ATOM 851 N N . LEU A 1 100 ? -4.644 2.120 -15.010 1.00 97.81 100 LEU A N 1
ATOM 852 C CA . LEU A 1 100 ? -4.206 2.773 -13.764 1.00 97.81 100 LEU A CA 1
ATOM 853 C C . LEU A 1 100 ? -2.737 3.204 -13.799 1.00 97.81 100 LEU A C 1
ATOM 855 O O . LEU A 1 100 ? -2.325 4.092 -13.055 1.00 97.81 100 LEU A O 1
ATOM 859 N N . ILE A 1 101 ? -1.935 2.547 -14.629 1.00 97.44 101 ILE A N 1
ATOM 860 C CA . ILE A 1 101 ? -0.521 2.858 -14.829 1.00 97.44 101 ILE A CA 1
ATOM 861 C C . ILE A 1 101 ? -0.171 2.663 -16.299 1.00 97.44 101 ILE A C 1
ATOM 863 O O . ILE A 1 101 ? -0.829 1.865 -16.959 1.00 97.44 101 ILE A O 1
ATOM 867 N N . ASP A 1 102 ? 0.904 3.294 -16.748 1.00 95.56 102 ASP A N 1
ATOM 868 C CA . ASP A 1 102 ? 1.578 2.933 -17.994 1.00 95.56 102 ASP A CA 1
ATOM 869 C C . ASP A 1 102 ? 2.885 2.220 -17.646 1.00 95.56 102 ASP A C 1
ATOM 871 O O . ASP A 1 102 ? 3.564 2.609 -16.688 1.00 95.56 102 ASP A O 1
ATOM 875 N N . VAL A 1 103 ? 3.221 1.148 -18.367 1.00 93.44 103 VAL A N 1
ATOM 876 C CA . VAL A 1 103 ? 4.460 0.393 -18.162 1.00 93.44 103 VAL A CA 1
ATOM 877 C C . VAL A 1 103 ? 5.379 0.577 -19.361 1.00 93.44 103 VAL A C 1
ATOM 879 O O . VAL A 1 103 ? 5.081 0.129 -20.464 1.00 93.44 103 VAL A O 1
ATOM 882 N N . ASP A 1 104 ? 6.543 1.167 -19.119 1.00 90.69 104 ASP A N 1
ATOM 883 C CA . ASP A 1 104 ? 7.590 1.329 -20.122 1.00 90.69 104 ASP A CA 1
ATOM 884 C C . ASP A 1 104 ? 8.602 0.184 -19.995 1.00 90.69 104 ASP A C 1
ATOM 886 O O . ASP A 1 104 ? 9.336 0.088 -19.011 1.00 90.69 104 ASP A O 1
ATOM 890 N N . THR A 1 105 ? 8.633 -0.727 -20.965 1.00 87.38 105 THR A N 1
ATOM 891 C CA . THR A 1 105 ? 9.604 -1.832 -20.974 1.00 87.38 105 THR A CA 1
ATOM 892 C C . THR A 1 105 ? 10.927 -1.489 -21.646 1.00 87.38 105 THR A C 1
ATOM 894 O O . THR A 1 105 ? 11.855 -2.291 -21.532 1.00 87.38 105 THR A O 1
ATOM 897 N N . ASP A 1 106 ? 11.010 -0.329 -22.296 1.00 84.19 106 ASP A N 1
ATOM 898 C CA . ASP A 1 106 ? 12.144 0.101 -23.119 1.00 84.19 106 ASP A CA 1
ATOM 899 C C . ASP A 1 106 ? 12.999 1.170 -22.413 1.00 84.19 106 ASP A C 1
ATOM 901 O O . ASP A 1 106 ? 13.926 1.726 -22.997 1.00 84.19 106 ASP A O 1
ATOM 905 N N . SER A 1 107 ? 12.723 1.422 -21.130 1.00 82.94 107 SER A N 1
ATOM 906 C CA . SER A 1 107 ? 13.512 2.285 -20.250 1.00 82.94 107 SER A CA 1
ATOM 907 C C . SER A 1 107 ? 15.016 1.960 -20.307 1.00 82.94 107 SER A C 1
ATOM 909 O O . SER A 1 107 ? 15.430 0.825 -20.064 1.00 82.94 107 SER A O 1
ATOM 911 N N . GLU A 1 108 ? 15.842 2.988 -20.513 1.00 81.06 108 GLU A N 1
ATOM 912 C CA . GLU A 1 108 ? 17.304 2.857 -20.580 1.00 81.06 108 GLU A CA 1
ATOM 913 C C . GLU A 1 108 ? 17.951 2.551 -19.215 1.00 81.06 108 GLU A C 1
ATOM 915 O O . GLU A 1 108 ? 18.956 1.845 -19.138 1.00 81.06 108 GLU A O 1
ATOM 920 N N . GLU A 1 109 ? 17.385 3.072 -18.120 1.00 82.06 109 GLU A N 1
ATOM 921 C CA . GLU A 1 109 ? 18.010 3.020 -16.787 1.00 82.06 109 GLU A CA 1
ATOM 922 C C . GLU A 1 109 ? 17.603 1.786 -15.968 1.00 82.06 109 GLU A C 1
ATOM 924 O O . GLU A 1 109 ? 18.354 1.315 -15.109 1.00 82.06 109 GLU A O 1
ATOM 929 N N . LEU A 1 110 ? 16.388 1.281 -16.192 1.00 84.31 110 LEU A N 1
ATOM 930 C CA . LEU A 1 110 ? 15.783 0.188 -15.435 1.00 84.31 110 LEU A CA 1
ATOM 931 C C . LEU A 1 110 ? 15.215 -0.907 -16.344 1.00 84.31 110 LEU A C 1
ATOM 933 O O . LEU A 1 110 ? 14.825 -0.639 -17.473 1.00 84.31 110 LEU A O 1
ATOM 937 N N . PRO A 1 111 ? 15.039 -2.138 -15.818 1.00 82.31 111 PRO A N 1
ATOM 938 C CA . PRO A 1 111 ? 14.428 -3.248 -16.549 1.00 82.31 111 PRO A CA 1
ATOM 939 C C . PRO A 1 111 ? 13.036 -2.970 -17.120 1.00 82.31 111 PRO A C 1
ATOM 941 O O . PRO A 1 111 ? 12.597 -3.702 -18.008 1.00 82.31 111 PRO A O 1
ATOM 944 N N . PHE A 1 112 ? 12.318 -2.065 -16.466 1.00 86.12 112 PHE A N 1
ATOM 945 C CA . PHE A 1 112 ? 11.041 -1.489 -16.846 1.00 86.12 112 PHE A CA 1
ATOM 946 C C . PHE A 1 112 ? 10.777 -0.301 -15.916 1.00 86.12 112 PHE A C 1
ATOM 948 O O . PHE A 1 112 ? 11.210 -0.297 -14.755 1.00 86.12 112 PHE A O 1
ATOM 955 N N . GLU A 1 113 ? 10.003 0.651 -16.406 1.00 88.75 113 GLU A N 1
ATOM 956 C CA . GLU A 1 113 ? 9.453 1.755 -15.648 1.00 88.75 113 GLU A CA 1
ATOM 957 C C . GLU A 1 113 ? 7.936 1.712 -15.582 1.00 88.75 113 GLU A C 1
ATOM 959 O O . GLU A 1 113 ? 7.268 0.964 -16.297 1.00 88.75 113 GLU A O 1
ATOM 964 N N . TYR A 1 114 ? 7.392 2.491 -14.654 1.00 90.88 114 TYR A N 1
ATOM 965 C CA . TYR A 1 114 ? 5.956 2.684 -14.561 1.00 90.88 114 TYR A CA 1
ATOM 966 C C . TYR A 1 114 ? 5.602 4.106 -14.136 1.00 90.88 114 TYR A C 1
ATOM 968 O O . TYR A 1 114 ? 6.250 4.709 -13.277 1.00 90.88 114 TYR A O 1
ATOM 976 N N . THR A 1 115 ? 4.509 4.616 -14.685 1.00 92.81 115 THR A N 1
ATOM 977 C CA . THR A 1 115 ? 3.949 5.931 -14.359 1.00 92.81 115 THR A CA 1
ATOM 978 C C . THR A 1 115 ? 2.477 5.792 -13.994 1.00 92.81 115 THR A C 1
ATOM 980 O O . THR A 1 115 ? 1.799 4.867 -14.428 1.00 92.81 115 THR A O 1
ATOM 983 N N . LEU A 1 116 ? 1.977 6.673 -13.125 1.00 96.44 116 LEU A N 1
ATOM 984 C CA . LEU A 1 116 ? 0.546 6.719 -12.822 1.00 96.44 116 LEU A CA 1
ATOM 985 C C . LEU A 1 116 ? -0.179 7.458 -13.943 1.00 96.44 116 LEU A C 1
ATOM 987 O O . LEU A 1 116 ? 0.232 8.559 -14.309 1.00 96.44 116 LEU A O 1
ATOM 991 N N . THR A 1 117 ? -1.288 6.896 -14.410 1.00 97.62 117 THR A N 1
ATOM 992 C CA . THR A 1 117 ? -2.227 7.621 -15.271 1.00 97.62 117 THR A CA 1
ATOM 993 C C . THR A 1 117 ? -3.090 8.562 -14.424 1.00 97.62 117 THR A C 1
ATOM 995 O O . THR A 1 117 ? -3.160 8.432 -13.197 1.00 97.62 117 THR A O 1
ATOM 998 N N . SER A 1 118 ? -3.829 9.473 -15.063 1.00 97.31 118 SER A N 1
ATOM 999 C CA . SER A 1 118 ? -4.830 10.303 -14.371 1.00 97.31 118 SER A CA 1
ATOM 1000 C C . SER A 1 118 ? -5.882 9.459 -13.641 1.00 97.31 118 SER A C 1
ATOM 1002 O O . SER A 1 118 ? -6.250 9.778 -12.513 1.00 97.31 118 SER A O 1
ATOM 1004 N N . ASN A 1 119 ? -6.311 8.343 -14.241 1.00 97.56 119 ASN A N 1
ATOM 1005 C CA . ASN A 1 119 ? -7.236 7.404 -13.606 1.00 97.56 119 ASN A CA 1
ATOM 1006 C C . ASN A 1 119 ? -6.591 6.718 -12.388 1.00 97.56 119 ASN A C 1
ATOM 1008 O O . ASN A 1 119 ? -7.193 6.640 -11.324 1.00 97.56 119 ASN A O 1
ATOM 1012 N N . GLY A 1 120 ? -5.328 6.292 -12.498 1.00 97.81 120 GLY A N 1
ATOM 1013 C CA . GLY A 1 120 ? -4.585 5.721 -11.373 1.00 97.81 120 GLY A CA 1
ATOM 1014 C C . GLY A 1 120 ? -4.447 6.670 -10.186 1.00 97.81 120 GLY A C 1
ATOM 1015 O O . GLY A 1 120 ? -4.566 6.232 -9.042 1.00 97.81 120 GLY A O 1
ATOM 1016 N N . ILE A 1 121 ? -4.219 7.961 -10.449 1.00 97.75 121 ILE A N 1
ATOM 1017 C CA . ILE A 1 121 ? -4.186 9.006 -9.417 1.00 97.75 121 ILE A CA 1
ATOM 1018 C C . ILE A 1 121 ? -5.557 9.133 -8.751 1.00 97.75 121 ILE A C 1
ATOM 1020 O O . ILE A 1 121 ? -5.632 9.057 -7.528 1.00 97.75 121 ILE A O 1
ATOM 1024 N N . SER A 1 122 ? -6.631 9.240 -9.538 1.00 98.25 122 SER A N 1
ATOM 1025 C CA . SER A 1 122 ? -7.994 9.362 -9.009 1.00 98.25 122 SER A CA 1
ATOM 1026 C C . SER A 1 122 ? -8.388 8.171 -8.127 1.00 98.25 122 SER A C 1
ATOM 1028 O O . SER A 1 122 ? -8.887 8.363 -7.021 1.00 98.25 122 SER A O 1
ATOM 1030 N N . ILE A 1 123 ? -8.071 6.941 -8.544 1.00 98.31 123 ILE A N 1
ATOM 1031 C CA . ILE A 1 123 ? -8.316 5.740 -7.731 1.00 98.31 123 ILE A CA 1
ATOM 1032 C C . ILE A 1 123 ? -7.489 5.746 -6.438 1.00 98.31 123 ILE A C 1
ATOM 1034 O O . ILE A 1 123 ? -7.961 5.295 -5.398 1.00 98.31 123 ILE A O 1
ATOM 1038 N N . LEU A 1 124 ? -6.254 6.254 -6.459 1.00 98.06 124 LEU A N 1
ATOM 1039 C CA . LEU A 1 124 ? -5.442 6.384 -5.244 1.00 98.06 124 LEU A CA 1
ATOM 1040 C C . LEU A 1 124 ? -6.018 7.406 -4.259 1.00 98.06 124 LEU A C 1
ATOM 1042 O O . LEU A 1 124 ? -5.958 7.171 -3.054 1.00 98.06 124 LEU A O 1
ATOM 1046 N N . GLU A 1 125 ? -6.565 8.512 -4.756 1.00 98.31 125 GLU A N 1
ATOM 1047 C CA . GLU A 1 125 ? -7.255 9.513 -3.936 1.00 98.31 125 GLU A CA 1
ATOM 1048 C C . GLU A 1 125 ? -8.542 8.946 -3.330 1.00 98.31 12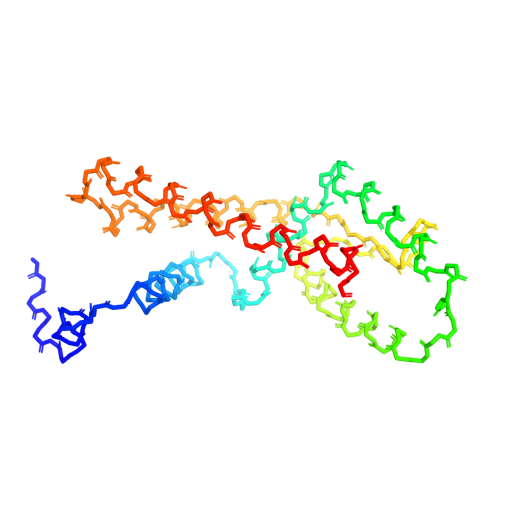5 GLU A C 1
ATOM 1050 O O . GLU A 1 125 ? -8.819 9.163 -2.150 1.00 98.31 125 GLU A O 1
ATOM 1055 N N . GLU A 1 126 ? -9.299 8.165 -4.104 1.00 98.50 126 GLU A N 1
ATOM 1056 C CA . GLU A 1 126 ? -10.474 7.450 -3.608 1.00 98.50 126 GLU A CA 1
ATOM 1057 C C . GLU A 1 126 ? -10.100 6.450 -2.507 1.00 98.50 126 GLU A C 1
ATOM 1059 O O . GLU A 1 126 ? -10.740 6.425 -1.456 1.00 98.50 126 GLU A O 1
ATOM 1064 N N . ILE A 1 127 ? -9.022 5.681 -2.695 1.00 98.38 127 ILE A N 1
ATOM 1065 C CA . ILE A 1 127 ? -8.503 4.768 -1.669 1.00 98.38 127 ILE A CA 1
ATOM 1066 C C . ILE A 1 127 ? -8.146 5.530 -0.387 1.00 98.38 127 ILE A C 1
ATOM 1068 O O . ILE A 1 127 ? -8.576 5.120 0.689 1.00 98.38 127 ILE A O 1
ATOM 1072 N N . ASP A 1 128 ? -7.389 6.629 -0.480 1.00 98.25 128 ASP A N 1
ATOM 1073 C CA . ASP A 1 128 ? -7.004 7.418 0.699 1.00 98.25 128 ASP A CA 1
ATOM 1074 C C . ASP A 1 128 ? -8.243 7.986 1.421 1.00 98.25 128 ASP A C 1
ATOM 1076 O O . ASP A 1 128 ? -8.307 7.988 2.653 1.00 98.25 128 ASP A O 1
ATOM 1080 N N . LYS A 1 129 ? -9.259 8.426 0.665 1.00 98.50 129 LYS A N 1
ATOM 1081 C CA . LYS A 1 129 ? -10.540 8.882 1.220 1.00 98.50 129 LYS A CA 1
ATOM 1082 C C . LYS A 1 129 ? -11.253 7.758 1.977 1.00 98.50 129 LYS A C 1
ATOM 1084 O O . LYS A 1 129 ? -11.665 7.977 3.114 1.00 98.50 129 LYS A O 1
ATOM 1089 N N . LEU A 1 130 ? -11.386 6.575 1.374 1.00 98.50 130 LEU A N 1
ATOM 1090 C CA . LEU A 1 130 ? -12.055 5.422 1.987 1.00 98.50 130 LEU A CA 1
ATOM 1091 C C . LEU A 1 130 ? -11.331 4.945 3.252 1.00 98.50 130 LEU A C 1
ATOM 1093 O O . LEU A 1 130 ? -11.981 4.612 4.240 1.00 98.50 130 LEU A O 1
ATOM 1097 N N . GLU A 1 131 ? -9.997 4.951 3.257 1.00 97.75 131 GLU A N 1
ATOM 1098 C CA . GLU A 1 131 ? -9.212 4.627 4.455 1.00 97.75 131 GLU A CA 1
ATOM 1099 C C . GLU A 1 131 ? -9.430 5.651 5.574 1.00 97.75 131 GLU A C 1
ATOM 1101 O O . GLU A 1 131 ? -9.621 5.263 6.727 1.00 97.75 131 GLU A O 1
ATOM 1106 N N . GLY A 1 132 ? -9.500 6.943 5.242 1.00 97.12 132 GLY A N 1
ATOM 1107 C CA . GLY A 1 132 ? -9.829 7.988 6.213 1.00 97.12 132 GLY A CA 1
ATOM 1108 C C . GLY A 1 132 ? -11.271 7.913 6.734 1.00 97.12 132 GLY A C 1
ATOM 1109 O O . GLY A 1 132 ? -11.539 8.254 7.887 1.00 97.12 132 GLY A O 1
ATOM 1110 N N . GLU A 1 133 ? -12.228 7.470 5.918 1.00 98.12 133 GLU A N 1
ATOM 1111 C CA . GLU A 1 133 ? -13.601 7.202 6.365 1.00 98.12 133 GLU A CA 1
ATOM 1112 C C . GLU A 1 133 ? -13.665 6.002 7.311 1.00 98.12 133 GLU A C 1
ATOM 1114 O O . GLU A 1 133 ? -14.284 6.094 8.374 1.00 98.12 133 GLU A O 1
ATOM 1119 N N . TRP A 1 134 ? -12.978 4.910 6.968 1.00 98.00 134 TRP A N 1
ATOM 1120 C CA . TRP A 1 134 ? -12.834 3.747 7.840 1.00 98.00 134 TRP A CA 1
ATOM 1121 C C . TRP A 1 134 ? -12.213 4.130 9.189 1.00 98.00 134 TRP A C 1
ATOM 1123 O O . TRP A 1 134 ? -12.741 3.749 10.236 1.00 98.00 134 TRP A O 1
ATOM 1133 N N . GLU A 1 135 ? -11.153 4.945 9.185 1.00 95.31 135 GLU A N 1
ATOM 1134 C CA . GLU A 1 135 ? -10.484 5.413 10.402 1.00 95.31 135 GLU A CA 1
ATOM 1135 C C . GLU A 1 135 ? -11.461 6.165 11.319 1.00 95.31 135 GLU A C 1
ATOM 1137 O O . GLU A 1 135 ? -11.553 5.876 12.513 1.00 95.31 135 GLU A O 1
ATOM 1142 N N . LYS A 1 136 ? -12.284 7.059 10.754 1.00 94.88 136 LYS A N 1
ATOM 1143 C CA . LYS A 1 136 ? -13.320 7.791 11.505 1.00 94.88 136 LYS A CA 1
ATOM 1144 C C . LYS A 1 136 ? -14.383 6.879 12.112 1.00 94.88 136 LYS A C 1
ATOM 1146 O O . LYS A 1 136 ? -14.955 7.239 13.137 1.00 94.88 136 LYS A O 1
ATOM 1151 N N . ILE A 1 137 ? -14.683 5.739 11.490 1.00 95.50 137 ILE A N 1
ATOM 1152 C CA . ILE A 1 137 ? -15.651 4.763 12.009 1.00 95.50 137 ILE A CA 1
ATOM 1153 C C . ILE A 1 137 ? -15.024 3.960 13.151 1.00 95.50 137 ILE A C 1
ATOM 1155 O O . ILE A 1 137 ? -15.629 3.835 14.216 1.00 95.50 137 ILE A O 1
ATOM 1159 N N . VAL A 1 138 ? -13.818 3.428 12.938 1.00 93.94 138 VAL A N 1
ATOM 1160 C CA . VAL A 1 138 ? -13.156 2.508 13.875 1.00 93.94 138 VAL A CA 1
ATOM 1161 C C . VAL A 1 138 ? -12.619 3.226 15.111 1.00 93.94 138 VAL A C 1
ATOM 1163 O O . VAL A 1 138 ? -12.749 2.704 16.217 1.00 93.94 138 VAL A O 1
ATOM 1166 N N . PHE A 1 139 ? -12.072 4.432 14.953 1.00 92.31 139 PHE A N 1
ATOM 1167 C CA . PHE A 1 139 ? -11.441 5.195 16.035 1.00 92.31 139 PHE A CA 1
ATOM 1168 C C . PHE A 1 139 ? -12.324 6.323 16.593 1.00 92.31 139 PHE A C 1
ATOM 1170 O O . PHE A 1 139 ? -11.846 7.130 17.383 1.00 92.31 139 PHE A O 1
ATOM 1177 N N . LYS A 1 140 ? -13.618 6.371 16.234 1.00 89.00 140 LYS A N 1
ATOM 1178 C CA . LYS A 1 140 ? -14.559 7.464 16.564 1.00 89.00 140 LYS A CA 1
ATOM 1179 C C . LYS A 1 140 ? -14.536 7.928 18.026 1.00 89.00 140 LYS A C 1
ATOM 1181 O O . LYS A 1 140 ? -14.705 9.112 18.298 1.00 89.00 140 LYS A O 1
ATOM 1186 N N . GLU A 1 141 ? -14.405 6.987 18.956 1.00 86.19 141 GLU A N 1
ATOM 1187 C CA . GLU A 1 141 ? -14.484 7.223 20.406 1.00 86.19 141 GLU A CA 1
ATOM 1188 C C . GLU A 1 141 ? -13.111 7.131 21.095 1.00 86.19 141 GLU A C 1
ATOM 1190 O O . GLU A 1 141 ? -13.029 7.168 22.322 1.00 86.19 141 GLU A O 1
ATOM 1195 N N . MET A 1 142 ? -12.026 6.988 20.327 1.00 87.50 142 MET A N 1
ATOM 1196 C CA . MET A 1 142 ? -10.673 6.839 20.863 1.00 87.50 142 MET A CA 1
ATOM 1197 C C . MET A 1 142 ? -9.991 8.204 21.010 1.00 87.50 142 MET A C 1
ATOM 1199 O O . MET A 1 142 ? -10.215 9.122 20.224 1.00 87.50 142 MET A O 1
ATOM 1203 N N . ASN A 1 143 ? -9.168 8.352 22.048 1.00 83.62 143 ASN A N 1
ATOM 1204 C CA . ASN A 1 143 ? -8.424 9.583 22.307 1.00 83.62 143 ASN A CA 1
ATOM 1205 C C . ASN A 1 143 ? -7.118 9.642 21.481 1.00 83.62 143 ASN A C 1
ATOM 1207 O O . ASN A 1 143 ? -6.675 8.653 20.895 1.00 83.62 143 ASN A O 1
ATOM 1211 N N . ASN A 1 144 ? -6.466 10.809 21.479 1.00 88.19 144 ASN A N 1
ATOM 1212 C CA . ASN A 1 144 ? -5.194 11.011 20.770 1.00 88.19 144 ASN A CA 1
ATOM 1213 C C . ASN A 1 144 ? -4.025 10.186 21.344 1.00 88.19 144 ASN A C 1
ATOM 1215 O O . ASN A 1 144 ? -3.040 9.968 20.646 1.00 88.19 144 ASN A O 1
ATOM 1219 N N . GLU A 1 145 ? -4.132 9.688 22.578 1.00 92.50 145 GLU A N 1
ATOM 1220 C CA . GLU A 1 145 ? -3.088 8.877 23.217 1.00 92.50 145 GLU A CA 1
ATOM 1221 C C . GLU A 1 145 ? -2.828 7.573 22.450 1.00 92.50 145 GLU A C 1
ATOM 1223 O O . GLU A 1 145 ? -1.683 7.150 22.295 1.00 92.50 145 GLU A O 1
ATOM 1228 N N . LEU A 1 146 ? -3.875 6.948 21.900 1.00 89.56 146 LEU A N 1
ATOM 1229 C CA . LEU A 1 146 ? -3.705 5.768 21.056 1.00 89.56 146 LEU A CA 1
ATOM 1230 C C . LEU A 1 146 ? -2.887 6.081 19.799 1.00 89.56 146 LEU A C 1
ATOM 1232 O O . LEU A 1 146 ? -2.018 5.296 19.424 1.00 89.56 146 LEU A O 1
ATOM 1236 N N . LEU A 1 147 ? -3.160 7.216 19.153 1.00 90.12 147 LEU A N 1
ATOM 1237 C CA . LEU A 1 147 ? -2.436 7.634 17.957 1.00 90.12 147 LEU A CA 1
ATOM 1238 C C . LEU A 1 147 ? -0.947 7.830 18.262 1.00 90.12 147 LEU A C 1
ATOM 1240 O O . LEU A 1 147 ? -0.103 7.395 17.479 1.00 90.12 147 LEU A O 1
ATOM 1244 N N . ASP A 1 148 ? -0.617 8.440 19.396 1.00 93.88 148 ASP A N 1
ATOM 1245 C CA . ASP A 1 148 ? 0.776 8.650 19.793 1.00 93.88 148 ASP A CA 1
ATOM 1246 C C . ASP A 1 148 ? 1.478 7.325 20.130 1.00 93.88 148 ASP A C 1
ATOM 1248 O O . ASP A 1 148 ? 2.552 7.051 19.593 1.00 93.88 148 ASP A O 1
ATOM 1252 N N . ASN A 1 149 ? 0.813 6.419 20.855 1.00 93.38 149 ASN A N 1
ATOM 1253 C CA . ASN A 1 149 ? 1.325 5.064 21.088 1.00 93.38 149 ASN A CA 1
ATOM 1254 C C . ASN A 1 149 ? 1.564 4.284 19.778 1.00 93.38 149 ASN A C 1
ATOM 1256 O O . ASN A 1 149 ? 2.546 3.545 19.647 1.00 93.38 149 ASN A O 1
ATOM 1260 N N . LEU A 1 150 ? 0.684 4.442 18.783 1.00 92.12 150 LEU A N 1
ATOM 1261 C CA . LEU A 1 150 ? 0.843 3.817 17.467 1.00 92.12 150 LEU A CA 1
ATOM 1262 C C . LEU A 1 150 ? 2.005 4.424 16.671 1.00 92.12 150 LEU A C 1
ATOM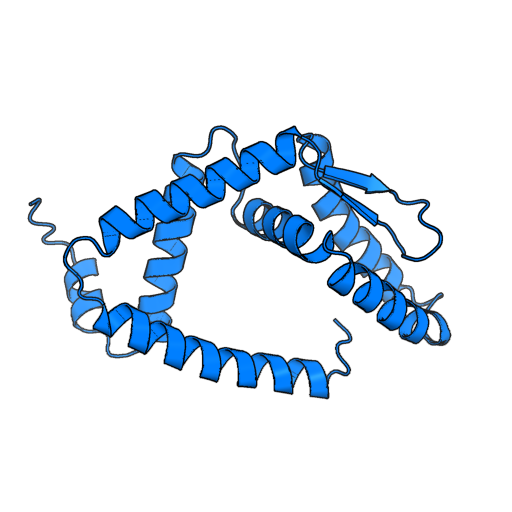 1264 O O . LEU A 1 150 ? 2.709 3.680 15.980 1.00 92.12 150 LEU A O 1
ATOM 1268 N N . LYS A 1 151 ? 2.239 5.740 16.766 1.00 93.62 151 LYS A N 1
ATOM 1269 C CA . LYS A 1 151 ? 3.407 6.393 16.149 1.00 93.62 151 LYS A CA 1
ATOM 1270 C C . LYS A 1 151 ? 4.705 5.840 16.727 1.00 93.62 151 LYS A C 1
ATOM 1272 O O . LYS A 1 151 ? 5.569 5.428 15.954 1.00 93.62 151 LYS A O 1
ATOM 1277 N N . ASP A 1 152 ? 4.807 5.748 18.049 1.00 94.94 152 ASP A N 1
ATOM 1278 C CA . ASP A 1 152 ? 6.002 5.230 18.723 1.00 94.94 152 ASP A CA 1
ATOM 1279 C C . ASP A 1 152 ? 6.275 3.770 18.340 1.00 94.94 152 ASP A C 1
ATOM 1281 O O . ASP A 1 152 ? 7.384 3.413 17.927 1.00 94.94 152 ASP A O 1
ATOM 1285 N N . ALA A 1 153 ? 5.242 2.921 18.370 1.00 93.56 153 ALA A N 1
ATOM 1286 C CA . ALA A 1 153 ? 5.351 1.535 17.917 1.00 93.56 153 ALA A CA 1
ATOM 1287 C C . ALA A 1 153 ? 5.783 1.435 16.441 1.00 93.56 153 ALA A C 1
ATOM 1289 O O . ALA A 1 153 ? 6.595 0.576 16.085 1.00 93.56 153 ALA A O 1
ATOM 1290 N N . SER A 1 154 ? 5.282 2.329 15.584 1.00 93.06 154 SER A N 1
ATOM 1291 C CA . SER A 1 154 ? 5.620 2.370 14.157 1.00 93.06 154 SER A CA 1
ATOM 1292 C C . SER A 1 154 ? 7.067 2.793 13.906 1.00 93.06 154 SER A C 1
ATOM 1294 O O . SER A 1 154 ? 7.723 2.212 13.040 1.00 93.06 154 SER A O 1
ATOM 1296 N N . ILE A 1 155 ? 7.593 3.753 14.673 1.00 93.19 155 ILE A N 1
ATOM 1297 C CA . ILE A 1 155 ? 9.001 4.176 14.606 1.00 93.19 155 ILE A CA 1
ATOM 1298 C C . ILE A 1 155 ? 9.918 3.005 14.980 1.00 93.19 155 ILE A C 1
ATOM 1300 O O . ILE A 1 155 ? 10.830 2.664 14.221 1.00 93.19 155 ILE A O 1
ATOM 1304 N N . ASN A 1 156 ? 9.613 2.315 16.080 1.00 91.75 156 ASN A N 1
ATOM 1305 C CA . ASN A 1 156 ? 10.365 1.135 16.514 1.00 91.75 156 ASN A CA 1
ATOM 1306 C C . ASN A 1 156 ? 10.318 0.010 15.458 1.00 91.75 156 ASN A C 1
ATOM 1308 O O . ASN A 1 156 ? 11.330 -0.617 15.136 1.00 91.75 156 ASN A O 1
ATOM 1312 N N . ALA A 1 157 ? 9.153 -0.226 14.845 1.00 92.38 157 ALA A N 1
ATOM 1313 C CA . ALA A 1 157 ? 9.003 -1.211 13.772 1.00 92.38 157 ALA A CA 1
ATOM 1314 C C . ALA A 1 157 ? 9.756 -0.820 12.482 1.00 92.38 157 ALA A C 1
ATOM 1316 O O . ALA A 1 157 ? 10.291 -1.682 11.763 1.00 92.38 157 ALA A O 1
ATOM 1317 N N . GLN A 1 158 ? 9.821 0.478 12.174 1.00 90.88 158 GLN A N 1
ATOM 1318 C CA . GLN A 1 158 ? 10.572 0.994 11.035 1.00 90.88 158 GLN A CA 1
ATOM 1319 C C . GLN A 1 158 ? 12.066 0.709 11.186 1.00 90.88 158 GLN A C 1
ATOM 1321 O O . GLN A 1 158 ? 12.695 0.325 10.197 1.00 90.88 158 GLN A O 1
ATOM 1326 N N . GLU A 1 159 ? 12.620 0.836 12.392 1.00 88.94 159 GLU A N 1
ATOM 1327 C CA . GLU A 1 159 ? 14.028 0.547 12.666 1.00 88.94 159 GLU A CA 1
ATOM 1328 C C . GLU A 1 159 ? 14.381 -0.916 12.357 1.00 88.94 159 GLU A C 1
ATOM 1330 O O . GLU A 1 159 ? 15.341 -1.187 11.630 1.00 88.94 159 GLU A O 1
ATOM 1335 N N . ILE A 1 160 ? 13.545 -1.863 12.796 1.00 88.50 160 ILE A N 1
ATOM 1336 C CA . ILE A 1 160 ? 13.706 -3.295 12.485 1.00 88.50 160 ILE A CA 1
ATOM 1337 C C . ILE A 1 160 ? 13.752 -3.510 10.966 1.00 88.50 160 ILE A C 1
ATOM 1339 O O . ILE A 1 160 ? 14.648 -4.170 10.427 1.00 88.50 160 ILE A O 1
ATOM 1343 N N . THR A 1 161 ? 12.795 -2.916 10.251 1.00 85.56 161 THR A N 1
ATOM 1344 C CA . THR A 1 161 ? 12.695 -3.047 8.793 1.00 85.56 161 THR A CA 1
ATOM 1345 C C . THR A 1 161 ? 13.889 -2.404 8.083 1.00 85.56 161 THR A C 1
ATOM 1347 O O . THR A 1 161 ? 14.396 -2.946 7.096 1.00 85.56 161 THR A O 1
ATOM 1350 N N . TYR A 1 162 ? 14.344 -1.249 8.565 1.00 85.56 162 TYR A N 1
ATOM 1351 C CA . TYR A 1 162 ? 15.490 -0.524 8.030 1.00 85.56 162 TYR A CA 1
ATOM 1352 C C . TYR A 1 162 ? 16.783 -1.326 8.198 1.00 85.56 162 TYR A C 1
ATOM 1354 O O . TYR A 1 162 ? 17.485 -1.557 7.212 1.00 85.56 162 TYR A O 1
ATOM 1362 N N . ASN A 1 163 ? 17.044 -1.839 9.401 1.00 87.88 163 ASN A N 1
ATOM 1363 C CA . ASN A 1 163 ? 18.223 -2.647 9.704 1.00 87.88 163 ASN A CA 1
ATOM 1364 C C . ASN A 1 163 ? 18.252 -3.939 8.878 1.00 87.88 163 ASN A C 1
ATOM 1366 O O . ASN A 1 163 ? 19.277 -4.264 8.277 1.00 87.88 163 ASN A O 1
ATOM 1370 N N . SER A 1 164 ? 17.108 -4.621 8.743 1.00 86.50 164 SER A N 1
ATOM 1371 C CA . SER A 1 164 ? 16.987 -5.803 7.879 1.00 86.50 164 SER A CA 1
ATOM 1372 C C . SER A 1 164 ? 17.307 -5.488 6.412 1.00 86.50 164 SER A C 1
ATOM 1374 O O . SER A 1 164 ? 18.060 -6.215 5.759 1.00 86.50 164 SER A O 1
ATOM 1376 N N . ARG A 1 165 ? 16.787 -4.373 5.880 1.00 82.50 165 ARG A N 1
ATOM 1377 C CA . ARG A 1 165 ? 17.077 -3.944 4.502 1.00 82.50 165 ARG A CA 1
ATOM 1378 C C . ARG A 1 165 ? 18.542 -3.563 4.318 1.00 82.50 165 ARG A C 1
ATOM 1380 O O . ARG A 1 165 ? 19.131 -3.956 3.316 1.00 82.50 165 ARG A O 1
ATOM 1387 N N . LYS A 1 166 ? 19.137 -2.848 5.276 1.00 82.31 166 LYS A N 1
ATOM 1388 C CA . LYS A 1 166 ? 20.555 -2.471 5.254 1.00 82.31 166 LYS A CA 1
ATOM 1389 C C . LYS A 1 166 ? 21.463 -3.704 5.251 1.00 82.31 166 LYS A C 1
ATOM 1391 O O . LYS A 1 166 ? 22.378 -3.759 4.435 1.00 82.31 166 LYS A O 1
ATOM 1396 N N . ALA A 1 167 ? 21.167 -4.712 6.076 1.00 83.06 167 ALA A N 1
ATOM 1397 C CA . ALA A 1 167 ? 21.906 -5.979 6.106 1.00 83.06 167 ALA A CA 1
ATOM 1398 C C . ALA A 1 167 ? 21.869 -6.714 4.754 1.00 83.06 167 ALA A C 1
ATOM 1400 O O . ALA A 1 167 ? 22.871 -7.269 4.316 1.00 83.06 167 ALA A O 1
ATOM 1401 N N . LYS A 1 168 ? 20.740 -6.641 4.040 1.00 75.94 168 LYS A N 1
ATOM 1402 C CA . LYS A 1 168 ? 20.579 -7.191 2.683 1.00 75.94 168 LYS A CA 1
ATOM 1403 C C . LYS A 1 168 ? 21.111 -6.275 1.574 1.00 75.94 168 LYS A C 1
ATOM 1405 O O . LYS A 1 168 ? 20.785 -6.481 0.410 1.00 75.94 168 LYS A O 1
ATOM 1410 N N . LYS A 1 169 ? 21.859 -5.215 1.912 1.00 72.25 169 LYS A N 1
ATOM 1411 C CA . LYS A 1 169 ? 22.314 -4.169 0.972 1.00 72.25 169 LYS A CA 1
ATOM 1412 C C . LYS A 1 169 ? 21.174 -3.574 0.133 1.00 72.25 169 LYS A C 1
ATOM 1414 O O . LYS A 1 169 ? 21.386 -3.071 -0.963 1.00 72.25 169 LYS A O 1
ATOM 1419 N N . TYR A 1 170 ? 19.953 -3.624 0.662 1.00 65.50 170 TYR A N 1
ATOM 1420 C CA . TYR A 1 170 ? 18.720 -3.252 -0.018 1.00 65.50 170 TYR A CA 1
ATOM 1421 C C . TYR A 1 170 ? 18.464 -3.965 -1.359 1.00 65.50 170 TYR A C 1
ATOM 1423 O O . TYR A 1 170 ? 17.731 -3.426 -2.194 1.00 65.50 170 TYR A O 1
ATOM 1431 N N . ILE A 1 171 ? 19.044 -5.149 -1.548 1.00 57.81 171 ILE A N 1
ATOM 1432 C CA . ILE A 1 171 ? 18.767 -6.052 -2.666 1.00 57.81 171 ILE A CA 1
ATOM 1433 C C . ILE A 1 171 ? 17.489 -6.830 -2.302 1.00 57.81 171 ILE A C 1
ATOM 1435 O O . ILE A 1 171 ? 17.381 -7.347 -1.184 1.00 57.81 171 ILE A O 1
ATOM 1439 N N . PHE A 1 172 ? 16.491 -6.820 -3.192 1.00 54.09 172 PHE A N 1
ATOM 1440 C CA . PHE A 1 172 ? 15.152 -7.389 -2.975 1.00 54.09 172 PHE A CA 1
ATOM 1441 C C . PHE A 1 172 ? 14.870 -8.557 -3.909 1.00 54.09 172 PHE A C 1
ATOM 1443 O O . PHE A 1 172 ? 15.230 -8.437 -5.099 1.00 54.09 172 PHE A O 1
#

pLDDT: mean 86.91, std 12.32, range [38.16, 98.5]

Secondary structure (DSSP, 8-state):
------HHHHHHHT---HHHHHHHHHHHHHHHHHHH-SS---HHHHHHHHHHHHHTSHHHHHHHHHHHHHHHHHHTT-HHHHHHHHHHHHHHHHHHTTTSEEEES--SSSS-EEEE-HHHHHHHHHHHHHHHHHHHHHSTT--HHHHHHHHHHHHHHHHHHHHHHHHTTT--

Sequence (172 aa):
MSNYNHKHVQIIKSRNKYHYLISILEDSMTTYTVDNLSIHLHPSQIKLLKRVRKYSKKHHHNLRVEKYSKISADISDDKHFNIHKKKYLERYKKLEKLGLIDVDTDSEELPFEYTLTSNGISILEEIDKLEGEWEKIVFKEMNNELLDNLKDASINAQEITYNSRKAKKYIF

Foldseek 3Di:
DDPCPDPVVVVVVPDPDPVVVVVVLVVLLLVQLQVPFPDHDDSVLLVVLVVLVVCPDPVNVVVQLVVVVVVCVPDVPPPVVVVVLVVVVVSVVVCVVVVQKDKACPDPRDNIHIDGDPVVVVSNVSSVVSSVVSCCVVCVPPDCVVVVVVVVVVVVVVVVVVVVCVVVVVDD